Protein AF-A0A4R4Y4X3-F1 (afdb_monomer)

Sequence (64 aa):
MLARPADDGQPAVDAIAAAVARLDEVRELPVAEHVERFEAVHAALTDALSKADNLLSGTSAHRS

Mean predicted aligned error: 8.83 Å

Solvent-accessible surface area (backbone atoms only — not comparable to full-atom values): 3834 Å² total; per-residue (Å²): 135,82,79,73,79,77,84,81,53,55,73,45,53,53,51,42,53,54,42,55,58,54,55,73,53,41,80,82,46,62,74,84,55,41,57,60,54,55,49,52,36,51,50,48,48,50,51,37,50,52,52,49,51,52,55,55,53,53,59,55,63,73,76,109

Foldseek 3Di:
DDDDPPPPLVVLVVLLVVLVVVLVCLVVDDPVCNVVSVVSNVVSVVVSVVVVVVVVVVVVVVVD

Organism: NCBI:txid2530387

Structure (mmCIF, N/CA/C/O backbone):
data_AF-A0A4R4Y4X3-F1
#
_entry.id   AF-A0A4R4Y4X3-F1
#
loop_
_atom_site.group_PDB
_atom_site.id
_atom_site.type_symbol
_atom_site.label_atom_id
_atom_site.label_alt_id
_atom_site.label_comp_id
_atom_site.label_asym_id
_atom_site.label_entity_id
_atom_site.label_seq_id
_atom_site.pdbx_PDB_ins_code
_atom_site.Cartn_x
_atom_site.Cartn_y
_atom_site.Cartn_z
_atom_site.occupancy
_atom_site.B_iso_or_equiv
_atom_site.auth_seq_id
_atom_site.auth_comp_id
_atom_site.auth_asym_id
_atom_site.auth_atom_id
_atom_site.pdbx_PDB_model_num
ATOM 1 N N . MET A 1 1 ? 34.106 -9.344 -15.300 1.00 39.31 1 MET A N 1
ATOM 2 C CA . MET A 1 1 ? 33.254 -8.152 -15.491 1.00 39.31 1 MET A CA 1
ATOM 3 C C . MET A 1 1 ? 31.829 -8.590 -15.190 1.00 39.31 1 MET A C 1
ATOM 5 O O . MET A 1 1 ? 31.239 -9.279 -16.007 1.00 39.31 1 MET A O 1
ATOM 9 N N . LEU A 1 2 ? 31.352 -8.367 -13.962 1.00 50.09 2 LEU A N 1
ATOM 10 C CA . LEU A 1 2 ? 30.006 -8.776 -13.546 1.00 50.09 2 LEU A CA 1
ATOM 11 C C . LEU A 1 2 ? 29.017 -7.764 -14.128 1.00 50.09 2 LEU A C 1
ATOM 13 O O . LEU A 1 2 ? 29.126 -6.573 -13.840 1.00 50.09 2 LEU A O 1
ATOM 17 N N . ALA A 1 3 ? 28.121 -8.228 -14.998 1.00 46.69 3 ALA A N 1
ATOM 18 C CA . ALA A 1 3 ? 27.043 -7.411 -15.532 1.00 46.69 3 ALA A CA 1
ATOM 19 C C . ALA A 1 3 ? 26.211 -6.882 -14.358 1.00 46.69 3 ALA A C 1
ATOM 21 O O . ALA A 1 3 ? 25.727 -7.661 -13.536 1.00 46.69 3 ALA A O 1
ATOM 22 N N . ARG A 1 4 ? 26.090 -5.556 -14.250 1.00 52.50 4 ARG A N 1
ATOM 23 C CA . ARG A 1 4 ? 25.129 -4.936 -13.336 1.00 52.50 4 ARG A CA 1
ATOM 24 C C . ARG A 1 4 ? 23.750 -5.456 -13.756 1.00 52.50 4 ARG A C 1
ATOM 26 O O . ARG A 1 4 ? 23.463 -5.340 -14.950 1.00 52.50 4 ARG A O 1
ATOM 33 N N . PRO A 1 5 ? 22.946 -6.060 -12.861 1.00 53.97 5 PRO A N 1
ATOM 34 C CA . PRO A 1 5 ? 21.594 -6.450 -13.230 1.00 53.97 5 PRO A CA 1
ATOM 35 C C . PRO A 1 5 ? 20.914 -5.200 -13.780 1.00 53.97 5 PRO A C 1
ATOM 37 O O . PRO A 1 5 ? 20.987 -4.131 -13.164 1.00 53.97 5 PRO A O 1
ATOM 40 N N . ALA A 1 6 ? 20.387 -5.304 -14.997 1.00 57.94 6 ALA A N 1
ATOM 41 C CA . ALA A 1 6 ? 19.521 -4.273 -15.519 1.00 57.94 6 ALA A CA 1
ATOM 42 C C . ALA A 1 6 ? 18.348 -4.202 -14.537 1.00 57.94 6 ALA A C 1
ATOM 44 O O . ALA A 1 6 ? 17.717 -5.211 -14.224 1.00 57.94 6 ALA A O 1
ATOM 45 N N . ASP A 1 7 ? 18.187 -3.046 -13.901 1.00 65.00 7 ASP A N 1
ATOM 46 C CA . ASP A 1 7 ? 17.073 -2.804 -12.999 1.00 65.00 7 ASP A CA 1
ATOM 47 C C . ASP A 1 7 ? 15.840 -2.644 -13.895 1.00 65.00 7 ASP A C 1
ATOM 49 O O . ASP A 1 7 ? 15.480 -1.543 -14.299 1.00 65.00 7 ASP A O 1
ATOM 53 N N . ASP A 1 8 ? 15.262 -3.773 -14.310 1.00 69.94 8 ASP A N 1
ATOM 54 C CA . ASP A 1 8 ? 14.197 -3.854 -15.319 1.00 69.94 8 ASP A CA 1
ATOM 55 C C . ASP A 1 8 ? 12.833 -3.371 -14.776 1.00 69.94 8 ASP A C 1
ATOM 57 O O . ASP A 1 8 ? 11.782 -3.659 -15.342 1.00 69.94 8 ASP A O 1
ATOM 61 N N . GLY A 1 9 ? 12.818 -2.677 -13.632 1.00 73.06 9 GLY A N 1
ATOM 62 C CA . GLY A 1 9 ? 11.609 -2.231 -12.936 1.00 73.06 9 GLY A CA 1
ATOM 63 C C . GLY A 1 9 ? 10.859 -3.336 -12.181 1.00 73.06 9 GLY A C 1
ATOM 64 O O . GLY A 1 9 ? 9.948 -3.036 -11.411 1.00 73.06 9 GLY A O 1
ATOM 65 N N . GLN A 1 10 ? 11.267 -4.599 -12.321 1.00 81.19 10 GLN A N 1
ATOM 66 C CA . GLN A 1 10 ? 10.647 -5.739 -11.645 1.00 81.19 10 GLN A CA 1
ATOM 67 C C . GLN A 1 10 ? 10.533 -5.621 -10.112 1.00 81.19 10 GLN A C 1
ATOM 69 O O . GLN A 1 10 ? 9.447 -5.877 -9.593 1.00 81.19 10 GLN A O 1
ATOM 74 N N . PRO A 1 11 ? 11.557 -5.157 -9.363 1.00 82.69 11 PRO A N 1
ATOM 75 C CA . PRO A 1 11 ? 11.408 -4.964 -7.918 1.00 82.69 11 PRO A CA 1
ATOM 76 C C . PRO A 1 11 ? 10.326 -3.935 -7.546 1.00 82.69 11 PRO A C 1
ATOM 78 O O . PRO A 1 11 ? 9.710 -4.050 -6.487 1.00 82.69 11 PRO A O 1
ATOM 81 N N . ALA A 1 12 ? 10.062 -2.943 -8.402 1.00 80.94 12 ALA A N 1
ATOM 82 C CA . ALA A 1 12 ? 8.987 -1.977 -8.183 1.00 80.94 12 ALA A CA 1
ATOM 83 C C . ALA A 1 12 ? 7.603 -2.599 -8.439 1.00 80.94 12 ALA A C 1
ATOM 85 O O . ALA A 1 12 ? 6.668 -2.354 -7.677 1.00 80.94 12 ALA A O 1
ATOM 86 N N . VAL A 1 13 ? 7.485 -3.443 -9.469 1.00 84.25 13 VAL A N 1
ATOM 87 C CA . VAL A 1 13 ? 6.261 -4.205 -9.767 1.00 84.25 13 VAL A CA 1
ATOM 88 C C . VAL A 1 13 ? 5.902 -5.132 -8.605 1.00 84.25 13 VAL A C 1
ATOM 90 O O . VAL A 1 13 ? 4.758 -5.122 -8.150 1.00 84.25 13 VAL A O 1
ATOM 93 N N . ASP A 1 14 ? 6.879 -5.870 -8.073 1.00 86.00 14 ASP A N 1
ATOM 94 C CA . ASP A 1 14 ? 6.671 -6.783 -6.945 1.00 86.00 14 ASP A CA 1
ATOM 95 C C . ASP A 1 14 ? 6.250 -6.031 -5.670 1.00 86.00 14 ASP A C 1
ATOM 97 O O . ASP A 1 14 ? 5.351 -6.471 -4.948 1.00 86.00 14 ASP A O 1
ATOM 101 N N . ALA A 1 15 ? 6.846 -4.860 -5.409 1.00 83.38 15 ALA A N 1
ATOM 102 C CA . ALA A 1 15 ? 6.484 -4.014 -4.272 1.00 83.38 15 ALA A CA 1
ATOM 103 C C . ALA A 1 15 ? 5.041 -3.489 -4.368 1.00 83.38 15 ALA A C 1
ATOM 105 O O . ALA A 1 15 ? 4.307 -3.525 -3.378 1.00 83.38 15 ALA A O 1
ATOM 106 N N . ILE A 1 16 ? 4.612 -3.048 -5.557 1.00 84.69 16 ILE A N 1
ATOM 107 C CA . ILE A 1 16 ? 3.229 -2.615 -5.800 1.00 84.69 16 ILE A CA 1
ATOM 108 C C . ILE A 1 16 ? 2.268 -3.794 -5.629 1.00 84.69 16 ILE A C 1
ATOM 110 O O . ILE A 1 16 ? 1.263 -3.658 -4.934 1.00 84.69 16 ILE A O 1
ATOM 114 N N . ALA A 1 17 ? 2.573 -4.958 -6.211 1.00 88.25 17 ALA A N 1
ATOM 115 C CA . ALA A 1 17 ? 1.726 -6.145 -6.105 1.00 88.25 17 ALA A CA 1
ATOM 116 C C . ALA A 1 17 ? 1.531 -6.580 -4.643 1.00 88.25 17 ALA A C 1
ATOM 118 O O . ALA A 1 17 ? 0.407 -6.853 -4.222 1.00 88.25 17 ALA A O 1
ATOM 119 N N . ALA A 1 18 ? 2.603 -6.572 -3.845 1.00 86.19 18 ALA A N 1
ATOM 120 C CA . ALA A 1 18 ? 2.536 -6.869 -2.417 1.00 86.19 18 ALA A CA 1
ATOM 121 C C . ALA A 1 18 ? 1.701 -5.836 -1.641 1.00 86.19 18 ALA A C 1
ATOM 123 O O . ALA A 1 18 ? 0.915 -6.209 -0.771 1.00 86.19 18 ALA A O 1
ATOM 124 N N . ALA A 1 19 ? 1.845 -4.545 -1.954 1.00 84.69 19 ALA A N 1
ATOM 125 C CA . ALA A 1 19 ? 1.078 -3.484 -1.308 1.00 84.69 19 ALA A CA 1
ATOM 126 C C . ALA A 1 19 ? -0.423 -3.578 -1.646 1.00 84.69 19 ALA A C 1
ATOM 128 O O . ALA A 1 19 ? -1.262 -3.441 -0.758 1.00 84.69 19 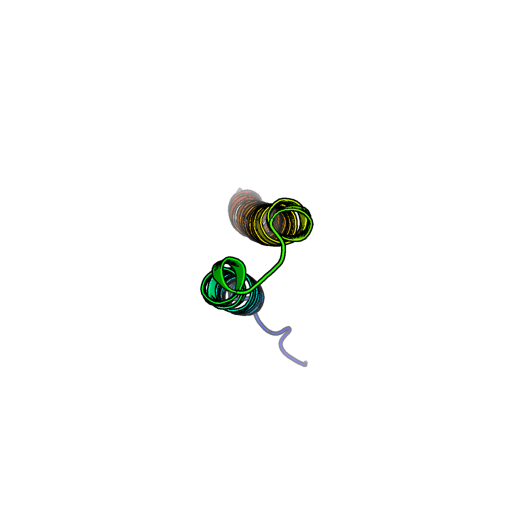ALA A O 1
ATOM 129 N N . VAL A 1 20 ? -0.759 -3.883 -2.905 1.00 87.50 20 VAL A N 1
ATOM 130 C CA . VAL A 1 20 ? -2.141 -4.092 -3.364 1.00 87.50 20 VAL A CA 1
ATOM 131 C C . VAL A 1 20 ? -2.766 -5.323 -2.708 1.00 87.50 20 VAL A C 1
ATOM 133 O O . VAL A 1 20 ? -3.889 -5.227 -2.228 1.00 87.50 20 VAL A O 1
ATOM 136 N N . ALA A 1 21 ? -2.042 -6.441 -2.599 1.00 88.56 21 ALA A N 1
ATOM 137 C CA . ALA A 1 21 ? -2.547 -7.642 -1.926 1.00 88.56 21 ALA A CA 1
ATOM 138 C C . ALA A 1 21 ? -2.941 -7.375 -0.460 1.00 88.56 21 ALA A C 1
ATOM 140 O O . ALA A 1 21 ? -3.926 -7.916 0.032 1.00 88.56 21 ALA A O 1
ATOM 141 N N . ARG A 1 22 ? -2.235 -6.473 0.238 1.00 82.00 22 ARG A N 1
ATOM 142 C CA . ARG A 1 22 ? -2.594 -6.083 1.614 1.00 82.00 2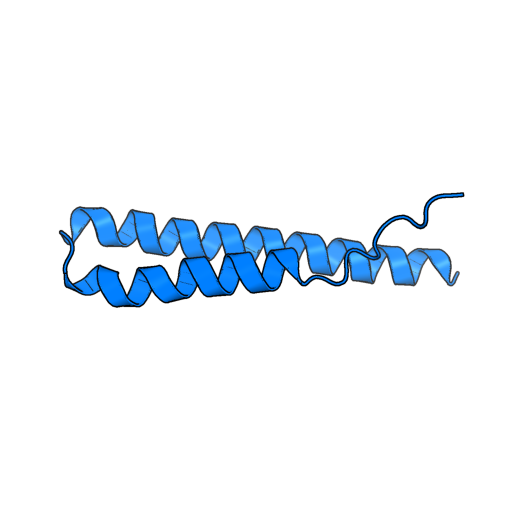2 ARG A CA 1
ATOM 143 C C . ARG A 1 22 ? -3.872 -5.251 1.721 1.00 82.00 22 ARG A C 1
ATOM 145 O O . ARG A 1 22 ? -4.403 -5.112 2.823 1.00 82.00 22 ARG A O 1
ATOM 152 N N . LEU A 1 23 ? -4.370 -4.688 0.619 1.00 85.56 23 LEU A N 1
ATOM 153 C CA . LEU A 1 23 ? -5.658 -3.991 0.613 1.00 85.56 23 LEU A CA 1
ATOM 154 C C . LEU A 1 23 ? -6.842 -4.961 0.668 1.00 85.56 23 LEU A C 1
ATOM 156 O O . LEU A 1 23 ? -7.896 -4.577 1.177 1.00 85.56 23 LEU A O 1
ATOM 160 N N . ASP A 1 24 ? -6.677 -6.207 0.218 1.00 86.88 24 ASP A N 1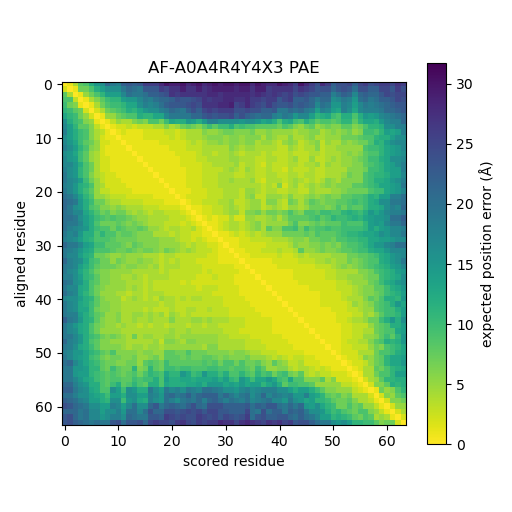
ATOM 161 C CA . ASP A 1 24 ? -7.739 -7.218 0.301 1.00 86.88 24 ASP A CA 1
ATOM 162 C C . ASP A 1 24 ? -8.086 -7.539 1.764 1.00 86.88 24 ASP A C 1
ATOM 164 O O . ASP A 1 24 ? -9.253 -7.721 2.114 1.00 86.88 24 ASP A O 1
ATOM 168 N N . GLU A 1 25 ? -7.083 -7.489 2.641 1.00 85.50 25 GLU A N 1
ATOM 169 C CA . GLU A 1 25 ? -7.212 -7.716 4.082 1.00 85.50 25 GLU A CA 1
ATOM 170 C C . GLU A 1 25 ? -7.742 -6.479 4.834 1.00 85.50 25 GLU A C 1
ATOM 172 O O . GLU A 1 25 ? -8.207 -6.599 5.967 1.00 85.50 25 GLU A O 1
ATOM 177 N N . VAL A 1 26 ? -7.730 -5.278 4.224 1.00 87.31 26 VAL A N 1
ATOM 178 C CA . VAL A 1 26 ? -8.078 -4.002 4.896 1.00 87.31 26 VAL A CA 1
ATOM 179 C C . VAL A 1 26 ? -9.463 -4.049 5.542 1.00 87.31 26 VAL A C 1
ATOM 181 O O . VAL A 1 26 ? -9.686 -3.469 6.600 1.00 87.31 26 VAL A O 1
ATOM 184 N N . ARG A 1 27 ? -10.399 -4.779 4.927 1.00 83.75 27 ARG A N 1
ATOM 185 C CA . ARG A 1 27 ? -11.787 -4.906 5.390 1.00 83.75 27 ARG A CA 1
ATOM 186 C C . ARG A 1 27 ? -11.920 -5.642 6.719 1.00 83.75 27 ARG A C 1
ATOM 188 O O . ARG A 1 27 ? -12.912 -5.438 7.412 1.00 83.75 27 ARG A O 1
ATOM 195 N N . GLU A 1 28 ? -10.947 -6.477 7.060 1.00 88.69 28 GLU A N 1
ATOM 196 C CA . GLU A 1 28 ? -10.924 -7.262 8.298 1.00 88.69 28 GLU A CA 1
ATOM 197 C C . GLU A 1 28 ? -10.265 -6.500 9.457 1.00 88.69 28 GLU A C 1
ATOM 199 O O . GLU A 1 28 ? -10.240 -6.974 10.592 1.00 88.69 28 GLU A O 1
ATOM 204 N N . LEU A 1 29 ? -9.753 -5.298 9.187 1.00 87.19 29 LEU A N 1
ATOM 205 C CA . LEU A 1 29 ? -8.971 -4.507 10.126 1.00 87.19 29 LEU A CA 1
ATOM 206 C C . LEU A 1 29 ? -9.768 -3.326 10.682 1.00 87.19 29 LEU A C 1
ATOM 208 O O . LEU A 1 29 ? -10.719 -2.855 10.045 1.00 87.19 29 LEU A O 1
ATOM 212 N N . PRO A 1 30 ? -9.378 -2.794 11.855 1.00 90.69 30 PRO A N 1
ATOM 213 C CA . PRO A 1 30 ? -9.985 -1.590 12.401 1.00 90.69 30 PRO A CA 1
ATOM 214 C C . PRO A 1 30 ? -9.881 -0.421 11.417 1.00 90.69 30 PRO A C 1
ATOM 216 O O . PRO A 1 30 ? -8.824 -0.184 10.840 1.00 90.69 30 PRO A O 1
ATOM 219 N N . VAL A 1 31 ? -10.953 0.369 11.293 1.00 86.81 31 VAL A N 1
ATOM 220 C CA 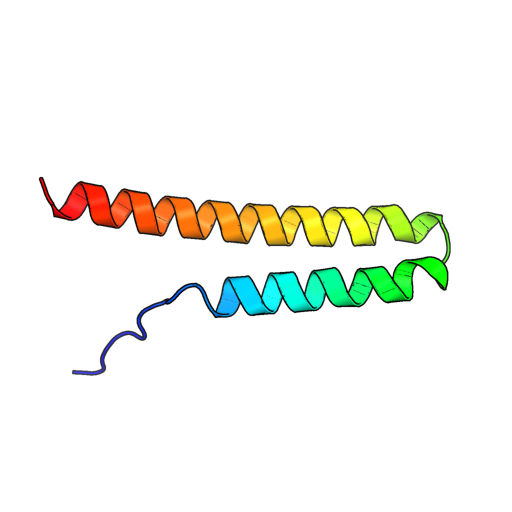. VAL A 1 31 ? -11.017 1.546 10.400 1.00 86.81 31 VAL A CA 1
ATOM 221 C C . VAL A 1 31 ? -9.854 2.518 10.630 1.00 86.81 31 VAL A C 1
ATOM 223 O O . VAL A 1 31 ? -9.349 3.120 9.686 1.00 86.81 31 VAL A O 1
ATOM 226 N N . ALA A 1 32 ? -9.389 2.637 11.877 1.00 88.88 32 ALA A N 1
ATOM 227 C CA . ALA A 1 32 ? -8.236 3.463 12.225 1.00 88.88 32 ALA A CA 1
ATOM 228 C C . ALA A 1 32 ? -6.948 3.050 11.486 1.00 88.88 32 ALA A C 1
ATOM 230 O O . ALA A 1 32 ? -6.118 3.905 11.198 1.00 88.88 32 ALA A O 1
ATOM 231 N N . GLU A 1 33 ? -6.797 1.773 11.128 1.00 87.25 33 GLU A N 1
ATOM 232 C CA . GLU A 1 33 ? -5.622 1.258 10.422 1.00 87.25 33 GLU A CA 1
ATOM 233 C C . GLU A 1 33 ? -5.770 1.253 8.890 1.00 87.25 33 GLU A C 1
ATOM 235 O O . GLU A 1 33 ? -4.841 0.875 8.169 1.00 87.25 33 GLU A O 1
ATOM 240 N N . HIS A 1 34 ? -6.939 1.639 8.364 1.00 90.50 34 HIS A N 1
ATOM 241 C CA . HIS A 1 34 ? -7.176 1.674 6.917 1.00 90.50 34 HIS A CA 1
ATOM 242 C C . HIS A 1 34 ? -6.328 2.762 6.270 1.00 90.50 34 HIS A C 1
ATOM 244 O O . HIS A 1 34 ? -5.682 2.513 5.257 1.00 90.50 34 HIS A O 1
ATOM 250 N N . VAL A 1 35 ? -6.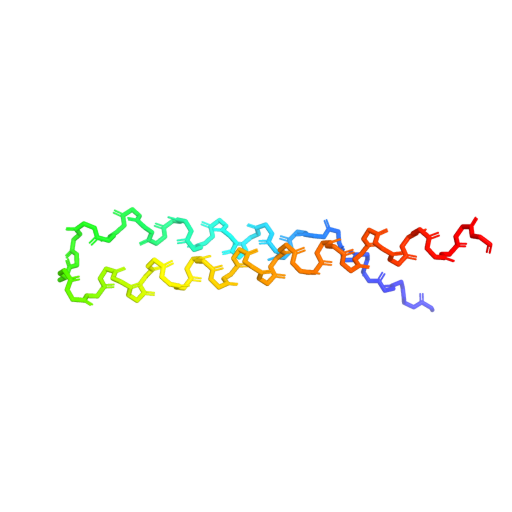289 3.947 6.887 1.00 91.00 35 VAL A N 1
ATOM 251 C CA . VAL A 1 35 ? -5.534 5.102 6.380 1.00 91.00 35 VAL A CA 1
ATOM 252 C C . VAL A 1 35 ? -4.055 4.757 6.233 1.00 91.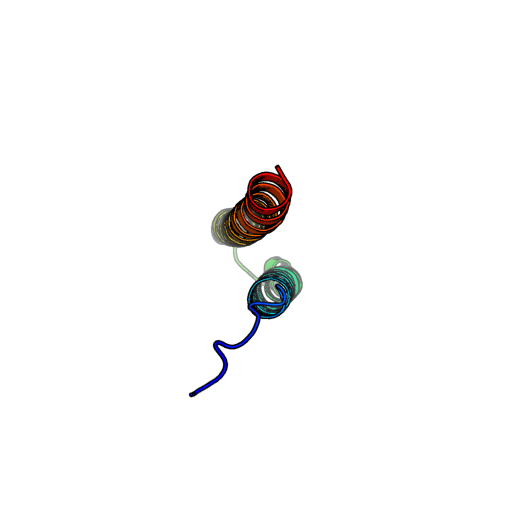00 35 VAL A C 1
ATOM 254 O O . VAL A 1 35 ? -3.495 4.961 5.165 1.00 91.00 35 VAL A O 1
ATOM 257 N N . GLU A 1 36 ? -3.443 4.150 7.252 1.00 88.81 36 GLU A N 1
ATOM 258 C CA . GLU A 1 36 ? -2.032 3.746 7.206 1.00 88.81 36 GLU A CA 1
ATOM 259 C C . GLU A 1 36 ? -1.742 2.764 6.058 1.00 88.81 36 GLU A C 1
ATOM 261 O O . GLU A 1 36 ? -0.735 2.895 5.361 1.00 88.81 36 GLU A O 1
ATOM 266 N N . ARG A 1 37 ? -2.652 1.815 5.798 1.00 86.06 37 ARG A N 1
ATOM 267 C CA . ARG A 1 37 ? -2.510 0.863 4.685 1.00 86.06 37 ARG A CA 1
ATOM 268 C C . ARG A 1 37 ? -2.643 1.532 3.321 1.00 86.06 37 ARG A C 1
ATOM 270 O O . ARG A 1 37 ? -1.864 1.222 2.422 1.00 86.06 37 ARG A O 1
ATOM 277 N N . PHE A 1 38 ? -3.576 2.470 3.167 1.00 87.50 38 PHE A N 1
ATOM 278 C CA . PHE A 1 38 ? -3.708 3.240 1.928 1.00 87.50 38 PHE A CA 1
ATOM 279 C C . PHE A 1 38 ? -2.512 4.171 1.688 1.00 87.50 38 PHE A C 1
ATOM 281 O O . PHE A 1 38 ? -2.063 4.291 0.547 1.00 87.50 38 PHE A O 1
ATOM 288 N N . GLU A 1 39 ? -1.966 4.792 2.733 1.00 90.00 39 GLU A N 1
ATOM 289 C CA . GLU A 1 39 ? -0.758 5.623 2.649 1.00 90.00 39 GLU A CA 1
ATOM 290 C C . GLU A 1 39 ? 0.471 4.795 2.251 1.00 90.00 39 GLU A C 1
ATOM 292 O O . GLU A 1 39 ? 1.235 5.197 1.374 1.00 90.00 39 GLU A O 1
ATOM 297 N N . ALA A 1 40 ? 0.630 3.590 2.809 1.00 87.88 40 ALA A N 1
ATOM 298 C CA . ALA A 1 40 ? 1.723 2.690 2.443 1.00 87.88 40 ALA A CA 1
ATOM 299 C C . ALA A 1 40 ? 1.704 2.318 0.946 1.00 87.88 40 ALA A C 1
ATOM 301 O O . ALA A 1 40 ? 2.753 2.295 0.298 1.00 87.88 40 ALA A O 1
ATOM 302 N N . VAL A 1 41 ? 0.515 2.079 0.377 1.00 88.44 41 VAL A N 1
ATOM 303 C CA . VAL A 1 41 ? 0.347 1.815 -1.063 1.00 88.44 41 VAL A CA 1
ATOM 304 C C . VAL A 1 41 ? 0.691 3.051 -1.897 1.00 88.44 41 VAL A C 1
ATOM 306 O O . VAL A 1 41 ? 1.426 2.933 -2.878 1.00 88.44 41 VAL A O 1
ATOM 309 N N . HIS A 1 42 ? 0.214 4.239 -1.508 1.00 90.62 42 HIS A N 1
ATOM 310 C CA . HIS A 1 42 ? 0.532 5.485 -2.216 1.00 90.62 42 HIS A CA 1
ATOM 311 C C . HIS A 1 42 ? 2.032 5.798 -2.196 1.00 90.62 42 HIS A C 1
ATOM 313 O O . HIS A 1 42 ? 2.586 6.205 -3.221 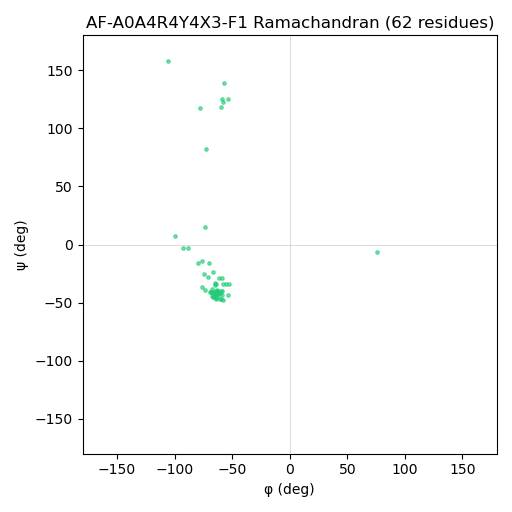1.00 90.62 42 HIS A O 1
ATOM 319 N N . ALA A 1 43 ? 2.706 5.570 -1.068 1.00 89.12 43 ALA A N 1
ATOM 320 C CA . ALA A 1 43 ? 4.146 5.759 -0.944 1.00 89.12 43 ALA A CA 1
ATOM 321 C C . ALA A 1 43 ? 4.926 4.793 -1.850 1.00 89.12 43 ALA A C 1
ATOM 323 O O . ALA A 1 43 ? 5.807 5.229 -2.591 1.00 89.12 43 ALA A O 1
ATOM 324 N N . ALA A 1 44 ? 4.562 3.505 -1.854 1.00 86.44 44 ALA A N 1
ATOM 325 C CA . ALA A 1 44 ? 5.186 2.502 -2.716 1.00 86.44 44 ALA A CA 1
ATOM 326 C C . ALA A 1 44 ? 4.996 2.824 -4.208 1.00 86.44 44 ALA A C 1
ATOM 328 O O . ALA A 1 44 ? 5.942 2.730 -4.990 1.00 86.44 44 ALA A O 1
ATOM 329 N N . LEU A 1 45 ? 3.795 3.264 -4.599 1.00 87.75 45 LEU A N 1
ATOM 330 C CA . LEU A 1 45 ? 3.510 3.671 -5.973 1.00 87.75 45 LEU A CA 1
ATOM 331 C C . LEU A 1 45 ? 4.305 4.920 -6.374 1.00 87.75 45 LEU A C 1
ATOM 333 O O . LEU A 1 45 ? 4.867 4.970 -7.465 1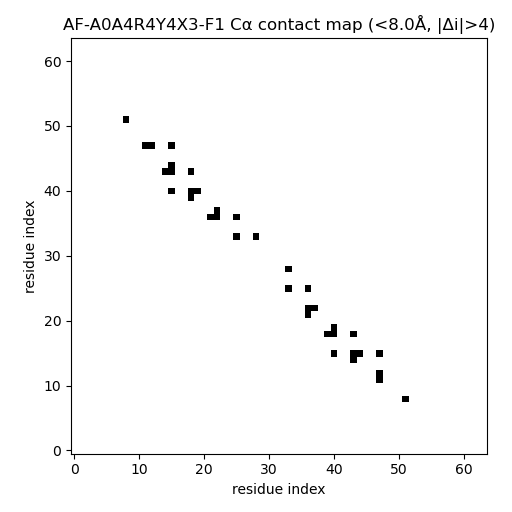.00 87.75 45 LEU A O 1
ATOM 337 N N . THR A 1 46 ? 4.383 5.917 -5.493 1.00 89.06 46 THR A N 1
ATOM 338 C CA . THR A 1 46 ? 5.129 7.159 -5.747 1.00 89.06 46 THR A CA 1
ATOM 339 C C . THR A 1 46 ? 6.622 6.891 -5.906 1.00 89.06 46 THR A C 1
ATOM 341 O O . THR A 1 46 ? 7.251 7.432 -6.816 1.00 89.06 46 THR A O 1
ATOM 344 N N . ASP A 1 47 ? 7.192 6.028 -5.063 1.00 87.38 47 ASP A N 1
ATOM 345 C CA . ASP A 1 47 ? 8.591 5.612 -5.164 1.00 87.38 47 ASP A CA 1
ATOM 346 C C . ASP A 1 47 ? 8.857 4.857 -6.476 1.00 87.38 47 ASP A C 1
ATOM 348 O O . ASP A 1 47 ? 9.799 5.181 -7.202 1.00 87.38 47 ASP A O 1
ATOM 352 N N . ALA A 1 48 ? 7.980 3.917 -6.839 1.00 86.00 48 ALA A N 1
ATOM 353 C CA . ALA A 1 48 ? 8.071 3.176 -8.094 1.00 86.00 48 ALA A CA 1
ATOM 354 C C . ALA A 1 48 ? 8.011 4.094 -9.327 1.00 86.00 48 ALA A C 1
ATOM 356 O O . ALA A 1 48 ? 8.849 3.982 -10.224 1.00 86.00 48 ALA A O 1
ATOM 357 N N . LEU A 1 49 ? 7.059 5.032 -9.358 1.00 86.25 49 LEU A N 1
ATOM 358 C CA . LEU A 1 49 ? 6.921 6.004 -10.444 1.00 86.25 49 LEU A CA 1
ATOM 359 C C . LEU A 1 49 ? 8.124 6.947 -10.515 1.00 86.25 49 LEU A C 1
ATOM 361 O O . LEU A 1 49 ? 8.633 7.196 -11.604 1.00 86.25 49 LEU A O 1
ATOM 365 N N . SER A 1 50 ? 8.628 7.413 -9.370 1.00 85.00 50 SER A N 1
ATOM 366 C CA . SER A 1 50 ? 9.817 8.272 -9.320 1.00 85.00 50 SER A CA 1
ATOM 367 C C . SER A 1 50 ? 11.056 7.542 -9.842 1.00 85.00 50 SER A C 1
ATOM 369 O O . SER A 1 50 ? 11.871 8.118 -10.562 1.00 85.00 50 SER A O 1
ATOM 371 N N . LYS A 1 51 ? 11.215 6.254 -9.522 1.00 81.38 51 LYS A N 1
ATOM 372 C CA . LYS A 1 51 ? 12.304 5.425 -10.059 1.00 81.38 51 LYS A CA 1
ATOM 373 C C . LYS A 1 51 ? 12.174 5.229 -11.568 1.00 81.38 51 LYS A C 1
ATOM 375 O O . LYS A 1 51 ? 13.159 5.407 -12.281 1.00 81.38 51 LYS A O 1
ATOM 380 N N . ALA A 1 52 ? 10.974 4.927 -12.059 1.00 77.62 52 ALA A N 1
ATOM 381 C CA . ALA A 1 52 ? 10.714 4.774 -13.489 1.00 77.62 52 ALA A CA 1
ATOM 382 C C . ALA A 1 52 ? 10.983 6.072 -14.271 1.00 77.62 52 ALA A C 1
ATOM 384 O O . ALA A 1 52 ? 11.630 6.034 -15.317 1.00 77.62 52 ALA A O 1
ATOM 385 N N . ASP A 1 53 ? 10.560 7.221 -13.741 1.00 78.56 53 ASP A N 1
ATOM 386 C CA . ASP A 1 53 ? 10.811 8.535 -14.340 1.00 78.56 53 ASP A CA 1
ATOM 387 C C . ASP A 1 53 ? 12.315 8.840 -14.449 1.00 78.56 53 ASP A C 1
ATOM 389 O O . ASP A 1 53 ? 12.799 9.268 -15.499 1.00 78.56 53 ASP A O 1
ATOM 393 N N . ASN A 1 54 ? 13.091 8.506 -13.412 1.00 75.94 54 ASN A N 1
ATOM 394 C CA . ASN A 1 54 ? 14.550 8.628 -13.438 1.00 75.94 54 ASN A CA 1
ATOM 395 C C . ASN A 1 54 ? 15.207 7.709 -14.486 1.00 75.94 54 ASN A C 1
ATOM 397 O O . ASN A 1 54 ? 16.142 8.128 -15.175 1.00 75.94 54 ASN A O 1
ATOM 401 N N . LEU A 1 55 ? 14.722 6.472 -14.644 1.00 73.69 55 LEU A N 1
ATOM 402 C CA . LEU A 1 55 ? 15.227 5.531 -15.654 1.00 73.69 55 LEU A CA 1
ATOM 403 C C . LEU A 1 55 ? 14.934 6.013 -17.088 1.00 73.69 55 LEU A C 1
ATOM 405 O O . LEU A 1 55 ? 15.806 5.952 -17.965 1.00 73.69 55 LEU A O 1
ATOM 409 N N . LEU A 1 56 ? 13.729 6.536 -17.327 1.00 71.75 56 LEU A N 1
ATOM 410 C CA . LEU A 1 56 ? 13.299 7.070 -18.625 1.00 71.75 56 LEU A CA 1
ATOM 411 C C . LEU A 1 56 ? 14.031 8.377 -18.979 1.00 71.75 56 LEU A C 1
ATOM 413 O O . LEU A 1 56 ? 14.486 8.561 -20.114 1.00 71.75 56 LEU A O 1
ATOM 417 N N . SER A 1 57 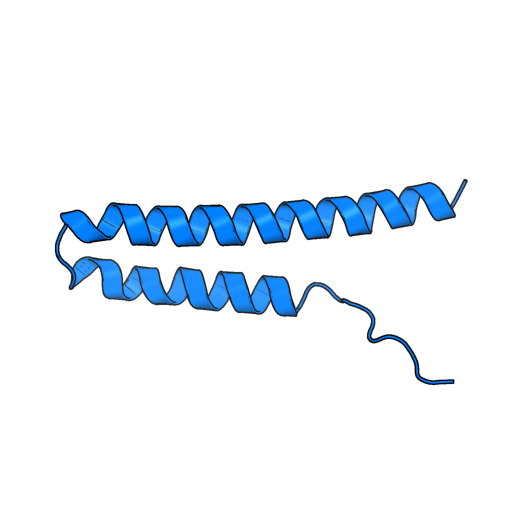? 14.223 9.254 -17.995 1.00 71.69 57 SER A N 1
ATOM 418 C CA . SER A 1 57 ? 14.956 10.514 -18.149 1.00 71.69 57 SER A CA 1
ATOM 419 C C . SER A 1 57 ? 16.453 10.289 -18.394 1.00 71.69 57 SER A C 1
ATOM 421 O O . SER A 1 57 ? 17.036 10.908 -19.287 1.00 71.69 57 SER A O 1
ATOM 423 N N . GLY A 1 58 ? 17.080 9.340 -17.689 1.00 61.34 58 GLY A N 1
ATOM 424 C CA . GLY A 1 58 ? 18.482 8.965 -17.909 1.00 61.34 58 GLY A CA 1
ATOM 425 C C . GLY A 1 58 ? 18.741 8.344 -19.289 1.00 61.34 58 GLY A C 1
ATOM 426 O O . GLY A 1 58 ? 19.766 8.617 -19.915 1.00 61.34 58 GLY A O 1
ATOM 427 N N . THR A 1 59 ? 17.779 7.576 -19.809 1.00 58.84 59 THR A N 1
ATOM 428 C CA . THR A 1 59 ? 17.828 7.016 -21.173 1.00 58.84 59 THR A CA 1
ATOM 429 C C . THR A 1 59 ? 17.788 8.111 -22.246 1.00 58.84 59 THR A C 1
ATOM 431 O O . THR A 1 59 ? 18.433 7.988 -23.288 1.00 58.84 59 THR A O 1
ATOM 434 N N . SER A 1 60 ? 17.076 9.208 -21.980 1.00 57.59 60 SER A N 1
ATOM 435 C CA . SER A 1 60 ? 16.948 10.343 -22.902 1.00 57.59 60 SER A CA 1
ATOM 436 C C . SER A 1 60 ? 18.210 11.219 -22.937 1.00 57.59 60 SER A C 1
ATOM 438 O O . SER A 1 60 ? 18.623 11.658 -24.009 1.00 57.59 60 SER A O 1
ATOM 440 N N . ALA A 1 61 ? 18.876 11.407 -21.792 1.00 57.75 61 ALA A N 1
ATOM 441 C CA . ALA A 1 61 ? 20.125 12.170 -21.687 1.00 57.75 61 ALA A CA 1
ATOM 442 C C . ALA A 1 61 ? 21.340 11.466 -22.326 1.00 57.75 61 ALA A C 1
ATOM 444 O O . ALA A 1 61 ? 22.262 12.130 -22.786 1.00 57.75 61 ALA A O 1
ATOM 445 N N . HIS A 1 62 ? 21.347 10.130 -22.390 1.00 50.44 62 HIS A N 1
ATOM 446 C CA . HIS A 1 62 ? 22.432 9.363 -23.019 1.00 50.44 62 HIS A CA 1
ATOM 447 C C . HIS A 1 62 ? 22.396 9.382 -24.562 1.00 50.44 62 HIS A C 1
ATOM 449 O O . HIS A 1 62 ? 23.368 8.990 -25.203 1.00 50.44 62 HIS A O 1
ATOM 455 N N . ARG A 1 63 ? 21.284 9.814 -25.175 1.00 56.12 63 ARG A N 1
ATOM 456 C CA . ARG A 1 63 ? 21.083 9.803 -26.637 1.00 56.12 63 ARG A CA 1
ATOM 457 C C . ARG A 1 63 ? 21.323 11.173 -27.309 1.00 56.12 63 ARG A C 1
ATOM 459 O O . ARG A 1 63 ? 21.021 11.304 -28.492 1.00 56.12 63 ARG A O 1
ATOM 466 N N . SER A 1 64 ? 21.824 12.177 -26.581 1.00 49.62 64 SER A N 1
ATOM 467 C CA . SER A 1 64 ? 22.096 13.538 -27.093 1.00 49.62 64 SER A CA 1
ATOM 468 C C . SER A 1 64 ? 23.586 13.827 -27.236 1.00 49.62 64 SER A C 1
ATOM 470 O O . SER A 1 64 ? 24.359 13.319 -26.395 1.00 49.62 64 SER A O 1
#

pLDDT: mean 77.93, std 13.79, range [39.31, 91.0]

Radius of gyration: 16.23 Å; Cα contacts (8 Å, |Δi|>4): 18; chains: 1; bounding box: 45×22×40 Å

Secondary structure (DSSP, 8-state):
-PPPPP--SHHHHHHHHHHHHHHHGGGGS-GGGHHHHHHHHHHHHHHHHHHHHHHHHHHHHTT-